Protein AF-A0A841KZI6-F1 (afdb_monomer_lite)

Foldseek 3Di:
DDDDDDDDDDDQQDWWKKKKWKFFPFWPDWDTKIWIWIFTFHSDWDADPNFIWTWGQFIWIDMPNFTFDGDGDTFAIQTPDDLHRFAQQAGWTATPVGKIWGWHADPVVSWIWIWIDDPITTIGTIDMDMGIDDDDPDVVNVVVVVVVVCVVVVVVVVVVVVVVVVPD

InterPro domains:
  IPR013424 PEP-CTERM protein-sorting domain [PF07589] (136-160)
  IPR013424 PEP-CTERM protein-sorting domain [TIGR02595] (136-161)

Sequence (168 aa):
MAAVAAVVIACPAAAAQFTFDFSPEQTLFGRPVSGSGIFTTSGEEMSVGGRSAFAITGITGFVNGSAIAPVTGNFGNFFTSGDGFLDGSGIRFFTESGIDVRFFQQSSNGRYRVNTFGAFGSSNFVSASATAVGEVPEPASWAMMIIGSGLIGGAMRYRRRTAAVALA

Structure (mmCIF, N/CA/C/O backbone):
data_AF-A0A841KZI6-F1
#
_entry.id   AF-A0A841KZI6-F1
#
loop_
_atom_site.group_PDB
_atom_site.id
_atom_site.type_symbol
_atom_site.label_atom_id
_atom_site.label_alt_id
_atom_site.label_comp_id
_atom_site.label_asym_id
_atom_site.label_entity_id
_atom_site.label_seq_id
_atom_site.pdbx_PDB_ins_code
_atom_site.Cartn_x
_atom_site.Cartn_y
_atom_site.Cartn_z
_atom_site.occupancy
_atom_site.B_iso_or_equiv
_atom_site.auth_seq_id
_atom_site.auth_comp_id
_atom_site.auth_asym_id
_atom_site.auth_atom_id
_atom_site.pdbx_PDB_model_num
ATOM 1 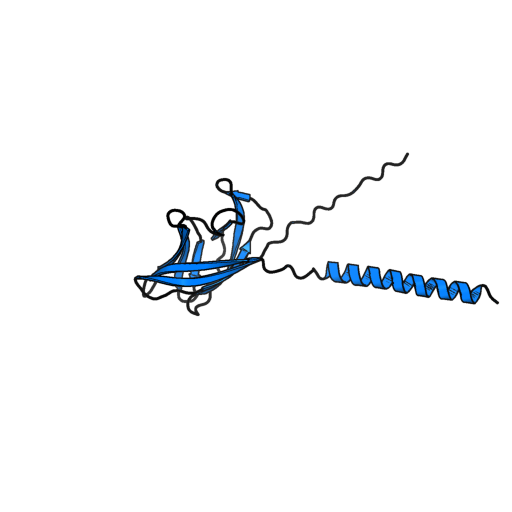N N . MET A 1 1 ? -17.650 18.887 50.610 1.00 41.41 1 MET A N 1
ATOM 2 C CA . MET A 1 1 ? -17.724 18.815 49.135 1.00 41.41 1 MET A CA 1
ATOM 3 C C . MET A 1 1 ? -16.674 17.820 48.674 1.00 41.41 1 MET A C 1
ATOM 5 O O . MET A 1 1 ? -15.501 18.070 48.905 1.00 41.41 1 MET A O 1
ATOM 9 N N . ALA A 1 2 ? -17.081 16.662 48.153 1.00 41.53 2 ALA A N 1
ATOM 10 C CA . ALA A 1 2 ? -16.160 15.628 47.681 1.00 41.53 2 ALA A CA 1
ATOM 11 C C . ALA A 1 2 ? -15.932 15.815 46.176 1.00 41.53 2 ALA A C 1
ATOM 13 O O . ALA A 1 2 ? -16.889 15.787 45.404 1.00 41.53 2 ALA A O 1
ATOM 14 N N . ALA A 1 3 ? -14.684 16.055 45.776 1.00 43.00 3 ALA A N 1
ATOM 15 C CA . ALA A 1 3 ? -14.293 16.133 44.376 1.00 43.00 3 ALA A CA 1
ATOM 16 C C . ALA A 1 3 ? -14.147 14.709 43.821 1.00 43.00 3 ALA A C 1
ATOM 18 O O . ALA A 1 3 ? -13.336 13.927 44.314 1.00 43.00 3 ALA A O 1
ATOM 19 N N . VAL A 1 4 ? -14.947 14.369 42.813 1.00 44.53 4 VAL A N 1
ATOM 20 C CA . VAL A 1 4 ? -14.792 13.129 42.047 1.00 44.53 4 VAL A CA 1
ATOM 21 C C . VAL A 1 4 ? -13.705 13.377 41.004 1.00 44.53 4 VAL A C 1
ATOM 23 O O . VAL A 1 4 ? -13.879 14.198 40.107 1.00 44.53 4 VAL A O 1
ATOM 26 N N . ALA A 1 5 ? -12.568 12.698 41.148 1.00 48.41 5 ALA A N 1
ATOM 27 C CA . ALA A 1 5 ? -11.490 12.721 40.168 1.00 48.41 5 ALA A CA 1
ATOM 28 C C . ALA A 1 5 ? -11.878 11.851 38.961 1.00 48.41 5 ALA A C 1
ATOM 30 O O . ALA A 1 5 ? -12.107 10.650 39.102 1.00 48.41 5 ALA A O 1
ATOM 31 N N . ALA A 1 6 ? -11.972 12.459 37.779 1.00 47.28 6 ALA A N 1
ATOM 32 C CA . ALA A 1 6 ? -12.175 11.740 36.529 1.00 47.28 6 ALA A CA 1
ATOM 33 C C . ALA A 1 6 ? -10.860 11.061 36.112 1.00 47.28 6 ALA A C 1
ATOM 35 O O . ALA A 1 6 ? -9.871 11.733 35.825 1.00 47.28 6 ALA A O 1
ATOM 36 N N . VAL A 1 7 ? -10.849 9.727 36.082 1.00 53.25 7 VAL A N 1
ATOM 37 C CA . VAL A 1 7 ? -9.758 8.946 35.489 1.00 53.25 7 VAL A CA 1
ATOM 38 C C . VAL A 1 7 ? -10.013 8.872 33.987 1.00 53.25 7 VAL A C 1
ATOM 40 O O . VAL A 1 7 ? -10.931 8.187 33.541 1.00 53.25 7 VAL A O 1
ATOM 43 N N . VAL A 1 8 ? -9.211 9.593 33.205 1.00 45.97 8 VAL A N 1
ATOM 44 C CA . VAL A 1 8 ? -9.141 9.416 31.752 1.00 45.97 8 VAL A CA 1
ATOM 45 C C . VAL A 1 8 ? -8.187 8.257 31.496 1.00 45.97 8 VAL A C 1
ATOM 47 O O . VAL A 1 8 ? -6.980 8.386 31.688 1.00 45.97 8 VAL A O 1
ATOM 50 N N . ILE A 1 9 ? -8.726 7.103 31.110 1.00 46.19 9 ILE A N 1
ATOM 51 C CA . ILE A 1 9 ? -7.915 5.985 30.629 1.00 46.19 9 ILE A CA 1
ATOM 52 C C . ILE A 1 9 ? -7.647 6.275 29.152 1.00 46.19 9 ILE A C 1
ATOM 54 O O . ILE A 1 9 ? -8.553 6.162 28.330 1.00 46.19 9 ILE A O 1
ATOM 58 N N . ALA A 1 10 ? -6.433 6.710 28.820 1.00 38.03 10 ALA A N 1
ATOM 59 C CA . ALA A 1 10 ? -6.005 6.790 27.430 1.00 38.03 10 ALA A CA 1
ATOM 60 C C . ALA A 1 10 ? -5.907 5.357 26.886 1.00 38.03 10 ALA A C 1
ATOM 62 O O . ALA A 1 10 ? -5.095 4.566 27.368 1.00 38.03 10 ALA A O 1
ATOM 63 N N . CYS A 1 11 ? -6.762 4.992 25.931 1.00 46.38 11 CYS A N 1
ATOM 64 C CA . CYS A 1 11 ? -6.558 3.771 25.162 1.00 46.38 11 CYS A CA 1
ATOM 65 C C . CYS A 1 11 ? -5.361 3.990 24.218 1.00 46.38 11 CYS A C 1
ATOM 67 O O . CYS A 1 11 ? -5.296 5.045 23.582 1.00 46.38 11 CYS A O 1
ATOM 69 N N . PRO A 1 12 ? -4.407 3.047 24.123 1.00 54.16 12 PRO A N 1
ATOM 70 C CA . PRO A 1 12 ? -3.355 3.137 23.118 1.00 54.16 12 PRO A CA 1
ATOM 71 C C . PRO A 1 12 ? -3.998 3.133 21.729 1.00 54.16 12 PRO A C 1
ATOM 73 O O . PRO A 1 12 ? -4.903 2.338 21.472 1.00 54.16 12 PRO A O 1
ATOM 76 N N . ALA A 1 13 ? -3.552 4.026 20.847 1.00 62.44 13 ALA A N 1
ATOM 77 C CA . ALA A 1 13 ? -4.001 4.032 19.464 1.00 62.44 13 ALA A CA 1
ATOM 78 C C . ALA A 1 13 ? -3.604 2.699 18.810 1.00 62.44 13 ALA A C 1
ATOM 80 O O . ALA A 1 13 ? -2.426 2.327 18.788 1.00 62.44 13 ALA A O 1
ATOM 81 N N . ALA A 1 14 ? -4.593 1.942 18.337 1.00 68.56 14 ALA A N 1
ATOM 82 C CA . ALA A 1 14 ? -4.346 0.685 17.648 1.00 68.56 14 ALA A CA 1
ATOM 83 C C . ALA A 1 14 ? -3.651 0.949 16.301 1.00 68.56 14 ALA A C 1
ATOM 85 O O . ALA A 1 14 ? -3.859 1.980 15.663 1.00 68.56 14 ALA A O 1
ATOM 86 N N . ALA A 1 15 ? -2.806 0.014 15.866 1.00 80.31 15 ALA A N 1
ATOM 87 C CA . ALA A 1 15 ? -2.197 0.055 14.541 1.00 80.31 15 ALA A CA 1
ATOM 88 C C . ALA A 1 15 ? -3.290 0.003 13.462 1.00 80.31 15 ALA A C 1
ATOM 90 O O . ALA A 1 15 ? -4.013 -0.990 13.364 1.00 80.31 15 ALA A O 1
ATOM 91 N N . ALA A 1 16 ? -3.395 1.055 12.650 1.00 88.06 16 ALA A N 1
ATOM 92 C CA . ALA A 1 16 ? -4.352 1.096 11.554 1.00 88.06 16 ALA A CA 1
ATOM 93 C C . ALA A 1 16 ? -3.882 0.227 10.378 1.00 88.06 16 ALA A C 1
ATOM 95 O O . ALA A 1 16 ? -2.684 0.031 10.138 1.00 88.06 16 ALA A O 1
ATOM 96 N N . GLN A 1 17 ? -4.848 -0.300 9.630 1.00 93.44 17 GLN A N 1
ATOM 97 C CA . GLN A 1 17 ? -4.597 -1.026 8.392 1.00 93.44 17 GLN A CA 1
ATOM 98 C C . GLN A 1 17 ? -5.245 -0.301 7.221 1.00 93.44 17 GLN A C 1
ATOM 100 O O . GLN A 1 17 ? -6.386 0.153 7.305 1.00 93.44 17 GLN A O 1
ATOM 105 N N . PHE A 1 18 ? -4.530 -0.233 6.104 1.00 95.31 18 PHE A N 1
ATOM 106 C CA . PHE A 1 18 ? -5.020 0.356 4.866 1.00 95.31 18 PHE A CA 1
ATOM 107 C C . PHE A 1 18 ? -4.866 -0.657 3.746 1.00 95.31 18 PHE A C 1
ATOM 109 O O . PHE A 1 18 ? -3.757 -1.098 3.448 1.00 95.31 18 PHE A O 1
ATOM 116 N N . THR A 1 19 ? -5.976 -1.011 3.109 1.00 96.69 19 THR A N 1
ATOM 117 C CA . THR A 1 19 ? -5.907 -1.691 1.815 1.00 96.69 19 THR A CA 1
ATOM 118 C C . THR A 1 19 ? -5.276 -0.751 0.806 1.00 96.69 19 THR A C 1
ATOM 120 O O . THR A 1 19 ? -5.568 0.443 0.826 1.00 96.69 19 THR A O 1
ATOM 123 N N . PHE A 1 20 ? -4.421 -1.277 -0.059 1.00 97.31 20 PHE A N 1
ATOM 124 C CA . PHE A 1 20 ? -3.929 -0.555 -1.219 1.00 97.31 20 PHE A CA 1
ATOM 125 C C . PHE A 1 20 ? -4.050 -1.423 -2.459 1.00 97.31 20 PHE A C 1
ATOM 127 O O . PHE A 1 20 ? -3.939 -2.651 -2.405 1.00 97.31 20 PHE A O 1
ATOM 134 N N . ASP A 1 21 ? -4.208 -0.762 -3.588 1.00 97.88 21 ASP A N 1
ATOM 135 C CA . ASP A 1 21 ? -4.168 -1.375 -4.898 1.00 97.88 21 ASP A CA 1
ATOM 136 C C . ASP A 1 21 ? -3.523 -0.412 -5.886 1.00 97.88 21 ASP A C 1
ATOM 138 O O . ASP A 1 21 ? -3.555 0.810 -5.725 1.00 97.88 21 ASP A O 1
ATOM 142 N N . PHE A 1 22 ? -2.880 -0.980 -6.897 1.00 98.00 22 PHE A N 1
ATOM 143 C CA . PHE A 1 22 ? -2.426 -0.229 -8.043 1.00 98.00 22 PHE A CA 1
ATOM 144 C C . PHE A 1 22 ? -2.542 -1.053 -9.321 1.00 98.00 22 PHE A C 1
ATOM 146 O O . PHE A 1 22 ? -2.267 -2.259 -9.356 1.00 98.00 22 PHE A O 1
ATOM 153 N N . SER A 1 23 ? -2.911 -0.376 -10.402 1.00 97.50 23 SER A N 1
ATOM 154 C CA . SER A 1 23 ? -3.078 -0.966 -11.726 1.00 97.50 23 SER A CA 1
ATOM 155 C C . SER A 1 23 ? -2.340 -0.145 -12.788 1.00 97.50 23 SER A C 1
ATOM 157 O O . SER A 1 23 ? -2.219 1.076 -12.661 1.00 97.50 23 SER A O 1
ATOM 159 N N . PRO A 1 24 ? -1.788 -0.792 -13.828 1.00 96.75 24 PRO A N 1
ATOM 160 C CA . PRO A 1 24 ? -1.008 -0.103 -14.845 1.00 96.75 24 PRO A CA 1
ATOM 161 C C . PRO A 1 24 ? -1.890 0.840 -15.670 1.00 96.75 24 PRO A C 1
ATOM 163 O O . PRO A 1 24 ? -2.852 0.408 -16.298 1.00 96.75 24 PRO A O 1
ATOM 166 N N . GLU A 1 25 ? -1.511 2.116 -15.723 1.00 96.56 25 GLU A N 1
ATOM 167 C CA . GLU A 1 25 ? -2.094 3.099 -16.648 1.00 96.56 25 GLU A CA 1
ATOM 168 C C . GLU A 1 25 ? -1.239 3.241 -17.906 1.00 96.56 25 GLU A C 1
ATOM 170 O O . GLU A 1 25 ? -1.744 3.318 -19.022 1.00 96.56 25 GLU A O 1
ATOM 175 N N . GLN A 1 26 ? 0.081 3.311 -17.720 1.00 96.94 26 GLN A N 1
ATOM 176 C CA . GLN A 1 26 ? 1.032 3.526 -18.801 1.00 96.94 26 GLN A CA 1
ATOM 177 C C . GLN A 1 26 ? 2.351 2.830 -18.482 1.00 96.94 26 GLN A C 1
ATOM 179 O O . GLN A 1 26 ? 3.067 3.208 -17.552 1.00 96.94 26 GLN A O 1
ATOM 184 N N . THR A 1 27 ? 2.716 1.856 -19.309 1.00 96.62 27 THR A N 1
ATOM 185 C CA . THR A 1 27 ? 4.030 1.215 -19.253 1.00 96.62 27 THR A CA 1
ATOM 186 C C . THR A 1 27 ? 5.054 2.082 -19.976 1.00 96.62 27 THR A C 1
ATOM 188 O O . THR A 1 27 ? 4.914 2.366 -21.162 1.00 96.62 27 THR A O 1
ATOM 191 N N . LEU A 1 28 ? 6.090 2.510 -19.255 1.00 95.50 28 LEU A N 1
ATOM 192 C CA . LEU A 1 28 ? 7.218 3.246 -19.830 1.00 95.50 28 LEU A CA 1
ATOM 193 C C . LEU A 1 28 ? 8.220 2.278 -20.456 1.00 95.50 28 LEU A C 1
ATOM 195 O O . LEU A 1 28 ? 8.700 2.506 -21.561 1.00 95.50 28 LEU A O 1
ATOM 199 N N . PHE A 1 29 ? 8.517 1.187 -19.747 1.00 96.38 29 PHE A N 1
ATOM 200 C CA . PHE A 1 29 ? 9.290 0.061 -20.259 1.00 96.38 29 PHE A CA 1
ATOM 201 C C . PHE A 1 29 ? 9.015 -1.206 -19.445 1.00 96.38 29 PHE A C 1
ATOM 203 O O . PHE A 1 29 ? 8.516 -1.152 -18.316 1.00 96.38 29 PHE A O 1
ATOM 210 N N . GLY A 1 30 ? 9.414 -2.349 -20.001 1.00 94.75 30 GLY A N 1
ATOM 211 C CA . GLY A 1 30 ? 9.210 -3.651 -19.380 1.00 94.75 30 GLY A CA 1
ATOM 212 C C . GLY A 1 30 ? 7.760 -4.110 -19.499 1.00 94.75 30 GLY A C 1
ATOM 213 O O . GLY A 1 30 ? 7.072 -3.794 -20.468 1.00 94.75 30 GLY A O 1
ATOM 214 N N . ARG A 1 31 ? 7.306 -4.903 -18.529 1.00 93.88 31 ARG A N 1
ATOM 215 C CA . ARG A 1 31 ? 5.939 -5.440 -18.499 1.00 93.88 31 ARG A CA 1
ATOM 216 C C . ARG A 1 31 ? 5.041 -4.569 -17.607 1.00 93.88 31 ARG A C 1
ATOM 218 O O . ARG A 1 31 ? 5.557 -3.951 -16.671 1.00 93.88 31 ARG A O 1
ATOM 225 N N . PRO A 1 32 ? 3.718 -4.544 -17.851 1.00 95.69 32 PRO A N 1
ATOM 226 C CA . PRO A 1 32 ? 2.767 -3.949 -16.921 1.00 95.69 32 PRO A CA 1
ATOM 227 C C . PRO A 1 32 ? 2.905 -4.551 -15.518 1.00 95.69 32 PRO A C 1
ATOM 229 O O . PRO A 1 32 ? 3.172 -5.749 -15.369 1.00 95.69 32 PRO A O 1
ATOM 232 N N . VAL A 1 33 ? 2.734 -3.719 -14.492 1.00 96.19 33 VAL A N 1
ATOM 233 C CA . VAL A 1 33 ? 2.788 -4.152 -13.091 1.00 96.19 33 VAL A CA 1
ATOM 234 C C . VAL A 1 33 ? 1.528 -3.707 -12.378 1.00 96.19 33 VAL A C 1
ATOM 236 O O . VAL A 1 33 ? 1.196 -2.524 -12.372 1.00 96.19 33 VAL A O 1
ATOM 239 N N . SER A 1 34 ? 0.857 -4.672 -11.765 1.00 97.19 34 SER A N 1
ATOM 240 C CA . SER A 1 34 ? -0.270 -4.475 -10.862 1.00 97.19 34 SER A CA 1
ATOM 241 C C . SER A 1 34 ? 0.036 -5.117 -9.517 1.00 97.19 34 SER A C 1
ATOM 243 O O . SER A 1 34 ? 0.765 -6.113 -9.439 1.00 97.19 34 SER A O 1
ATOM 245 N N . GLY A 1 35 ? -0.558 -4.587 -8.462 1.00 97.62 35 GLY A N 1
ATOM 246 C CA . GLY A 1 35 ? -0.402 -5.143 -7.133 1.00 97.62 35 GLY A CA 1
ATOM 247 C C . GLY A 1 35 ? -1.482 -4.658 -6.195 1.00 97.62 35 GLY A C 1
ATOM 248 O O . GLY A 1 35 ? -2.160 -3.669 -6.452 1.00 97.62 35 GLY A O 1
ATOM 249 N N . SER A 1 36 ? -1.651 -5.392 -5.111 1.00 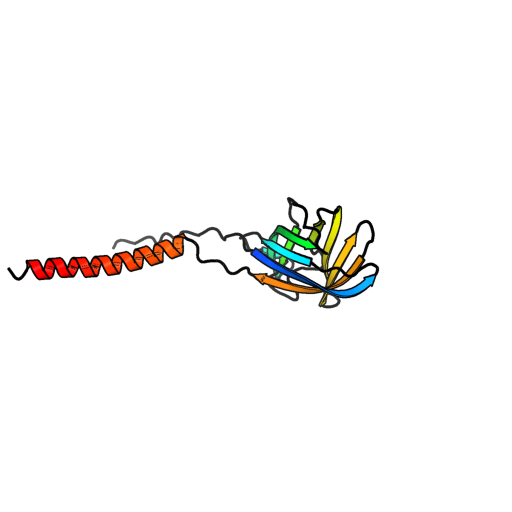98.00 36 SER A N 1
ATOM 250 C CA . SER A 1 36 ? -2.641 -5.087 -4.088 1.00 98.00 36 SER A CA 1
ATOM 251 C C . SER A 1 36 ? -2.216 -5.688 -2.767 1.00 98.00 36 SER A C 1
ATOM 253 O O . SER A 1 36 ? -1.548 -6.726 -2.746 1.00 98.00 36 SER A O 1
ATOM 255 N N . GLY A 1 37 ? -2.641 -5.085 -1.669 1.00 96.62 37 GLY A N 1
ATOM 256 C CA . GLY A 1 37 ? -2.231 -5.539 -0.358 1.00 96.62 37 GLY A CA 1
ATOM 257 C C . GLY A 1 37 ? -2.795 -4.721 0.785 1.00 96.62 37 GLY A C 1
ATOM 258 O O . GLY A 1 37 ? -3.768 -3.985 0.636 1.00 96.62 37 GLY A O 1
ATOM 259 N N . ILE A 1 38 ? -2.158 -4.880 1.939 1.00 95.81 38 ILE A N 1
ATOM 260 C CA . ILE A 1 38 ? -2.461 -4.150 3.163 1.00 95.81 38 ILE A CA 1
ATOM 261 C C . ILE A 1 38 ? -1.171 -3.516 3.671 1.00 95.81 38 ILE A C 1
ATOM 263 O O . ILE A 1 38 ? -0.164 -4.208 3.847 1.00 95.81 38 ILE A O 1
ATOM 267 N N . PHE A 1 39 ? -1.221 -2.212 3.929 1.00 95.38 39 PHE A N 1
ATOM 268 C CA . PHE A 1 39 ? -0.276 -1.531 4.800 1.00 95.38 39 PHE A CA 1
ATOM 269 C C . PHE A 1 39 ? -0.751 -1.650 6.239 1.00 95.38 39 PHE A C 1
ATOM 271 O O . PHE A 1 39 ? -1.900 -1.334 6.542 1.00 95.38 39 PHE A O 1
ATOM 278 N N . THR A 1 40 ? 0.152 -2.053 7.121 1.00 93.88 40 THR A N 1
ATOM 279 C CA . THR A 1 40 ? -0.013 -1.910 8.566 1.00 93.88 40 THR A CA 1
ATOM 280 C C . THR A 1 40 ? 0.801 -0.703 8.999 1.00 93.88 40 THR A C 1
ATOM 282 O O . THR A 1 40 ? 1.971 -0.584 8.621 1.00 93.88 40 THR A O 1
ATOM 285 N N . THR A 1 41 ? 0.198 0.199 9.768 1.00 93.69 41 THR A N 1
ATOM 286 C CA . THR A 1 41 ? 0.854 1.432 10.210 1.00 93.69 41 THR A CA 1
ATOM 287 C C . THR A 1 41 ? 1.118 1.449 11.713 1.00 93.69 41 THR A C 1
ATOM 289 O O . THR A 1 41 ?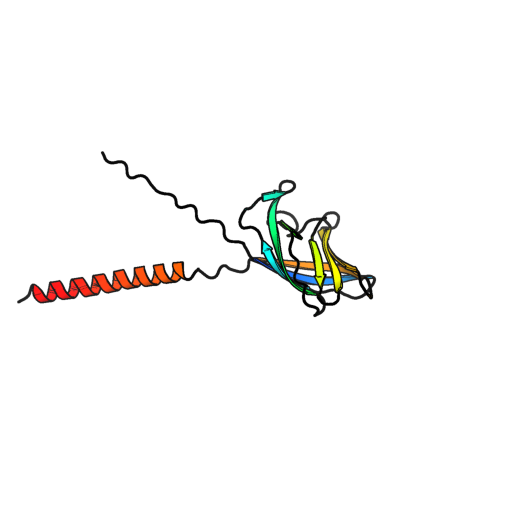 0.679 0.574 12.460 1.00 93.69 41 THR A O 1
ATOM 292 N N . SER A 1 42 ? 1.858 2.451 12.183 1.00 92.31 42 SER A N 1
ATOM 293 C CA . SER A 1 42 ? 1.862 2.840 13.592 1.00 92.31 42 SER A CA 1
ATOM 294 C C . SER A 1 42 ? 0.471 3.316 14.025 1.00 92.31 42 SER A C 1
ATOM 296 O O . SER A 1 42 ? -0.324 3.752 13.192 1.00 92.31 42 SER A O 1
ATOM 298 N N . GLY A 1 43 ? 0.190 3.242 15.329 1.00 88.56 43 GLY A N 1
ATOM 299 C CA . GLY A 1 43 ? -0.978 3.900 15.930 1.00 88.56 43 GLY A CA 1
ATOM 300 C C . GLY A 1 43 ? -0.753 5.391 16.205 1.00 88.56 43 GLY A C 1
ATOM 301 O O . GLY A 1 43 ? -1.703 6.154 16.316 1.00 88.56 43 GLY A O 1
ATOM 302 N N . GLU A 1 44 ? 0.505 5.825 16.276 1.00 89.56 44 GLU A N 1
ATOM 303 C CA . GLU A 1 44 ? 0.865 7.225 16.507 1.00 89.56 44 GLU A CA 1
ATOM 304 C C . GLU A 1 44 ? 0.937 7.981 15.177 1.00 89.56 44 GLU A C 1
ATOM 306 O O . GLU A 1 44 ? 1.716 7.608 14.287 1.00 89.56 44 GLU A O 1
ATOM 311 N N . GLU A 1 45 ? 0.127 9.033 15.051 1.00 92.31 45 GLU A N 1
ATOM 312 C CA . GLU A 1 45 ? 0.190 9.976 13.935 1.00 92.31 45 GLU A CA 1
ATOM 313 C C . GLU A 1 45 ? 1.431 10.867 14.073 1.00 92.31 45 GLU A C 1
ATOM 315 O O . GLU A 1 45 ? 1.799 11.316 15.160 1.00 92.31 45 GLU A O 1
ATOM 320 N N . MET A 1 46 ? 2.079 11.150 12.949 1.00 93.56 46 MET A N 1
ATOM 321 C CA . MET A 1 46 ? 3.257 12.001 12.866 1.00 93.56 46 MET A CA 1
ATOM 322 C C . MET A 1 46 ? 3.118 13.042 11.756 1.00 93.56 46 MET A C 1
ATOM 324 O O . MET A 1 46 ? 2.393 12.857 10.780 1.00 93.56 46 MET A O 1
ATOM 328 N N . SER A 1 47 ? 3.858 14.145 11.889 1.00 94.50 47 SER A N 1
ATOM 329 C CA . SER A 1 47 ? 3.971 15.154 10.836 1.00 94.50 47 SER A CA 1
ATOM 330 C C . SER A 1 47 ? 5.254 14.942 10.038 1.00 94.50 47 SER A C 1
ATOM 332 O O . SER A 1 47 ? 6.353 14.976 10.593 1.00 94.50 47 SER A O 1
ATOM 334 N N . VAL A 1 48 ? 5.124 14.745 8.726 1.00 93.12 48 VAL A N 1
ATOM 335 C CA . VAL A 1 48 ? 6.249 14.590 7.796 1.00 93.12 48 VAL A CA 1
ATOM 336 C C . VAL A 1 48 ? 6.120 15.642 6.707 1.00 93.12 48 VAL A C 1
ATOM 338 O O . VAL A 1 48 ? 5.164 15.636 5.935 1.00 93.12 48 VAL A O 1
ATOM 341 N N . GLY A 1 49 ? 7.063 16.585 6.661 1.00 89.62 49 GLY A N 1
ATOM 342 C CA . GLY A 1 49 ? 7.022 17.678 5.683 1.00 89.62 49 GLY A CA 1
ATOM 343 C C . GLY A 1 49 ? 5.747 18.529 5.771 1.00 89.62 49 GLY A C 1
ATOM 344 O O . GLY A 1 49 ? 5.254 18.989 4.747 1.00 89.62 49 GLY A O 1
ATOM 345 N N . GLY A 1 50 ? 5.181 18.692 6.974 1.00 92.38 50 GLY A N 1
ATOM 346 C CA . GLY A 1 50 ? 3.940 19.443 7.201 1.00 92.38 50 GLY A CA 1
ATOM 347 C C . GLY A 1 50 ? 2.651 18.682 6.870 1.00 92.38 50 GLY A C 1
ATOM 348 O O . GLY A 1 50 ? 1.576 19.271 6.923 1.00 92.38 50 GLY A O 1
ATOM 349 N N . ARG A 1 51 ? 2.739 17.387 6.543 1.00 93.69 51 ARG A N 1
ATOM 350 C CA . ARG A 1 51 ? 1.593 16.515 6.251 1.00 93.69 51 ARG A CA 1
ATOM 351 C C . ARG A 1 51 ? 1.410 15.482 7.358 1.00 93.69 51 ARG A C 1
ATOM 353 O O . ARG A 1 51 ? 2.395 14.948 7.865 1.00 93.69 51 ARG A O 1
ATOM 360 N N . SER A 1 52 ? 0.160 15.183 7.686 1.00 95.62 52 SER A N 1
ATOM 361 C CA . SER A 1 52 ? -0.233 14.064 8.547 1.00 95.62 52 SER A CA 1
ATOM 362 C C . SER A 1 52 ? 0.097 12.723 7.903 1.00 95.62 52 SER A C 1
ATOM 364 O O . SER A 1 52 ? -0.242 12.494 6.732 1.00 95.62 52 SER A O 1
ATOM 366 N N . ALA A 1 53 ? 0.752 11.850 8.664 1.00 95.62 53 ALA A N 1
ATOM 367 C CA . ALA A 1 53 ? 1.154 10.526 8.228 1.00 95.62 53 ALA A CA 1
ATOM 368 C C . ALA A 1 53 ? 1.257 9.531 9.392 1.00 95.62 53 ALA A C 1
ATOM 370 O O . ALA A 1 53 ? 1.342 9.915 10.554 1.00 95.62 53 ALA A O 1
ATOM 371 N N . PHE A 1 54 ? 1.331 8.247 9.057 1.00 94.62 54 PHE A N 1
ATOM 372 C CA . PHE A 1 54 ? 1.695 7.166 9.969 1.00 94.62 54 PHE A CA 1
ATOM 373 C C . PHE A 1 54 ? 2.912 6.424 9.418 1.00 94.62 54 PHE A C 1
ATOM 375 O O . PHE A 1 54 ? 3.060 6.288 8.201 1.00 94.62 54 PHE A O 1
ATOM 382 N N . ALA A 1 55 ? 3.775 5.904 10.288 1.00 94.38 55 ALA A N 1
ATOM 383 C CA . ALA A 1 55 ? 4.875 5.056 9.844 1.00 94.38 55 ALA A CA 1
ATOM 384 C C . ALA A 1 55 ? 4.314 3.716 9.349 1.00 94.38 55 ALA A C 1
ATOM 386 O O . ALA A 1 55 ? 3.519 3.090 10.047 1.00 94.38 55 ALA A O 1
ATOM 387 N N . ILE A 1 56 ? 4.726 3.249 8.171 1.00 94.50 56 ILE A N 1
ATOM 388 C CA . ILE A 1 56 ? 4.357 1.916 7.683 1.00 94.50 56 ILE A CA 1
ATOM 389 C C . ILE A 1 56 ? 5.282 0.905 8.362 1.00 94.50 56 ILE A C 1
ATOM 391 O O . ILE A 1 56 ? 6.502 0.927 8.175 1.00 94.50 56 ILE A O 1
ATOM 395 N N . THR A 1 57 ? 4.688 0.020 9.157 1.00 93.62 57 THR A N 1
ATOM 396 C CA . THR A 1 57 ? 5.377 -0.994 9.969 1.00 93.62 57 THR A CA 1
ATOM 397 C C . THR A 1 57 ? 5.265 -2.393 9.374 1.00 93.62 57 THR A C 1
ATOM 399 O O . THR A 1 57 ? 6.028 -3.283 9.746 1.00 93.62 57 THR A O 1
ATOM 402 N N . GLY A 1 58 ? 4.340 -2.592 8.435 1.00 93.31 58 GLY A N 1
ATOM 403 C CA . GLY A 1 58 ? 4.142 -3.859 7.748 1.00 93.31 58 GLY A CA 1
ATOM 404 C C . GLY A 1 58 ? 3.507 -3.679 6.378 1.00 93.31 58 GLY A C 1
ATOM 405 O O . GLY A 1 58 ? 2.761 -2.731 6.131 1.00 93.31 58 GLY A O 1
ATOM 406 N N . ILE A 1 59 ? 3.790 -4.629 5.495 1.00 94.75 59 ILE A N 1
ATOM 407 C CA . ILE A 1 59 ? 3.148 -4.750 4.193 1.00 94.75 59 ILE A CA 1
ATOM 408 C C . ILE A 1 59 ? 2.887 -6.226 3.907 1.00 94.75 59 ILE A C 1
ATOM 410 O O . ILE A 1 59 ? 3.749 -7.078 4.117 1.00 94.75 59 ILE A O 1
ATOM 414 N N . THR A 1 60 ? 1.691 -6.527 3.424 1.00 95.56 60 THR A N 1
ATOM 415 C CA . THR A 1 60 ? 1.332 -7.846 2.890 1.00 95.56 60 THR A CA 1
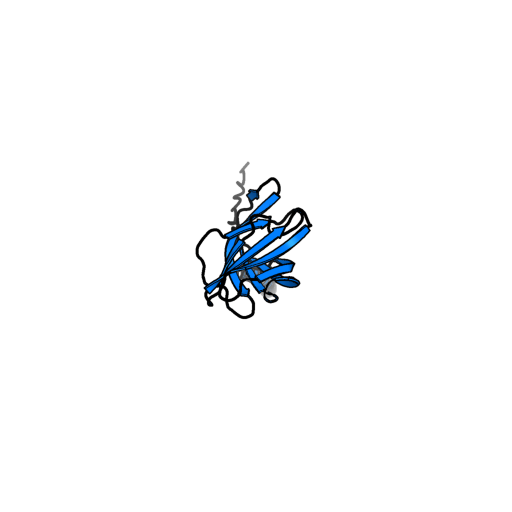ATOM 416 C C . THR A 1 60 ? 0.594 -7.655 1.575 1.00 95.56 60 THR A C 1
ATOM 418 O O . THR A 1 60 ? 0.063 -6.573 1.331 1.00 95.56 60 THR A O 1
ATOM 421 N N . GLY A 1 61 ? 0.563 -8.668 0.710 1.00 96.94 61 GLY A N 1
ATOM 422 C CA . GLY A 1 61 ? -0.141 -8.576 -0.568 1.00 96.94 61 GLY A CA 1
ATOM 423 C C . GLY A 1 61 ? 0.544 -9.327 -1.697 1.00 96.94 61 GLY A C 1
ATOM 424 O O . GLY A 1 61 ? 1.340 -10.234 -1.462 1.00 96.94 61 GLY A O 1
ATOM 425 N N . PHE A 1 62 ? 0.239 -8.921 -2.927 1.00 97.56 62 PHE A N 1
ATOM 426 C CA . PHE A 1 62 ? 0.748 -9.520 -4.156 1.00 97.56 62 PHE A CA 1
ATOM 427 C C . PHE A 1 62 ? 1.162 -8.446 -5.162 1.00 97.56 62 PHE A C 1
ATOM 429 O O . PHE A 1 62 ? 0.528 -7.398 -5.270 1.00 97.56 62 PHE A O 1
ATOM 436 N N . VAL A 1 63 ? 2.185 -8.749 -5.959 1.00 97.00 63 VAL A N 1
ATOM 437 C CA . VAL A 1 63 ? 2.564 -7.991 -7.156 1.00 97.00 63 VAL A CA 1
ATOM 438 C C . VAL A 1 63 ? 2.689 -8.969 -8.315 1.00 97.00 63 VAL A C 1
ATOM 440 O O . VAL A 1 63 ? 3.464 -9.922 -8.247 1.00 97.00 63 VAL A O 1
ATOM 443 N N . ASN A 1 64 ? 1.908 -8.755 -9.377 1.00 95.25 64 ASN A N 1
ATOM 444 C CA . ASN A 1 64 ? 1.822 -9.649 -10.538 1.00 95.25 64 ASN A CA 1
ATOM 445 C C . ASN A 1 64 ? 1.649 -11.139 -10.157 1.00 95.25 64 ASN A C 1
ATOM 447 O O . ASN A 1 64 ? 2.238 -12.020 -10.778 1.00 95.25 64 ASN A O 1
ATOM 451 N N . GLY A 1 65 ? 0.867 -11.416 -9.109 1.00 94.69 65 GLY A N 1
ATOM 452 C CA . GLY A 1 65 ? 0.610 -12.770 -8.602 1.00 94.69 65 GLY A CA 1
ATOM 453 C C . GLY A 1 65 ? 1.704 -13.364 -7.703 1.00 94.69 65 GLY A C 1
ATOM 454 O O . GLY A 1 65 ? 1.473 -14.406 -7.102 1.00 94.69 65 GLY A O 1
ATOM 455 N N . SER A 1 66 ? 2.860 -12.711 -7.554 1.00 95.94 66 SER A N 1
ATOM 456 C CA . SER A 1 66 ? 3.900 -13.095 -6.589 1.00 95.94 66 SER A CA 1
ATOM 457 C C . SER A 1 66 ? 3.617 -12.427 -5.245 1.00 95.94 66 SER A C 1
ATOM 459 O O . SER A 1 66 ? 3.404 -11.212 -5.203 1.00 95.94 66 SER A O 1
ATOM 461 N N . ALA A 1 67 ? 3.601 -13.195 -4.154 1.00 97.81 67 ALA A N 1
ATOM 462 C CA . ALA A 1 67 ? 3.370 -12.644 -2.823 1.00 97.81 67 ALA A CA 1
ATOM 463 C C . ALA A 1 67 ? 4.477 -11.651 -2.444 1.00 97.81 67 ALA A C 1
ATOM 465 O O . ALA A 1 67 ? 5.627 -11.777 -2.872 1.00 97.81 67 ALA A O 1
ATOM 466 N N . ILE A 1 68 ? 4.129 -10.642 -1.654 1.00 96.38 68 ILE A N 1
ATOM 467 C CA . ILE A 1 68 ? 5.107 -9.751 -1.035 1.00 96.38 68 ILE A CA 1
ATOM 468 C C . ILE A 1 68 ? 5.830 -10.556 0.043 1.00 96.38 68 ILE A C 1
ATOM 470 O O . ILE A 1 68 ? 5.191 -11.116 0.932 1.00 96.38 68 ILE A O 1
ATOM 474 N N . ALA A 1 69 ? 7.155 -10.636 -0.063 1.00 95.25 69 ALA A N 1
ATOM 475 C CA . ALA A 1 69 ? 7.967 -11.357 0.900 1.00 95.25 69 ALA A CA 1
ATOM 476 C C . ALA A 1 69 ? 7.827 -10.700 2.283 1.00 95.25 69 ALA A C 1
ATOM 478 O O . ALA A 1 69 ? 7.711 -9.473 2.361 1.00 95.25 69 ALA A O 1
ATOM 479 N N . PRO A 1 70 ? 7.882 -11.472 3.381 1.00 88.69 70 PRO A N 1
ATOM 480 C CA . PRO A 1 70 ? 7.943 -10.899 4.715 1.00 88.69 70 PRO A CA 1
ATOM 481 C C . PRO A 1 70 ? 9.163 -9.984 4.824 1.00 88.69 70 PRO A C 1
ATOM 483 O O . PRO A 1 70 ? 10.299 -10.414 4.617 1.00 88.69 70 PRO A O 1
ATOM 486 N N . VAL A 1 71 ? 8.933 -8.717 5.145 1.00 76.62 71 VAL A N 1
ATOM 487 C CA . VAL A 1 71 ? 9.998 -7.747 5.383 1.00 76.62 71 VAL A CA 1
ATOM 488 C C . VAL A 1 71 ? 9.804 -7.171 6.778 1.00 76.62 71 VAL A C 1
ATOM 490 O O . VAL A 1 71 ? 8.694 -6.805 7.161 1.00 76.62 71 VAL A O 1
ATOM 493 N N . THR A 1 72 ? 10.891 -7.087 7.537 1.00 67.69 72 THR A N 1
ATOM 494 C CA . THR A 1 72 ? 10.910 -6.472 8.866 1.00 67.69 72 THR A CA 1
ATOM 495 C C . THR A 1 72 ? 11.643 -5.140 8.763 1.00 67.69 72 THR A C 1
ATOM 497 O O . THR A 1 72 ? 12.822 -5.116 8.411 1.00 67.69 72 THR A O 1
ATOM 500 N N . GLY A 1 73 ? 10.968 -4.024 9.041 1.00 70.75 73 GLY A N 1
ATOM 501 C CA . GLY A 1 73 ? 11.593 -2.701 9.013 1.00 70.75 73 GLY A CA 1
ATOM 502 C C . GLY A 1 73 ? 10.609 -1.558 8.783 1.00 70.75 73 GLY A C 1
ATOM 503 O O . GLY A 1 73 ? 9.404 -1.765 8.688 1.00 70.75 73 GLY A O 1
ATOM 504 N N . ASN A 1 74 ? 11.146 -0.341 8.703 1.00 75.62 74 ASN A N 1
ATOM 505 C CA . ASN A 1 74 ? 10.387 0.844 8.314 1.00 75.62 74 ASN A CA 1
ATOM 506 C C . ASN A 1 74 ? 10.301 0.906 6.781 1.00 75.62 74 ASN A C 1
ATOM 508 O O . ASN A 1 74 ? 11.335 0.941 6.110 1.00 75.62 74 ASN A O 1
ATOM 512 N N . PHE A 1 75 ? 9.085 0.918 6.235 1.00 87.25 75 PHE A N 1
ATOM 513 C CA . PHE A 1 75 ? 8.855 0.953 4.787 1.00 87.25 75 PHE A CA 1
ATOM 514 C C . PHE A 1 75 ? 8.774 2.369 4.223 1.00 87.25 75 PHE A C 1
ATOM 516 O O . PHE A 1 75 ? 8.875 2.530 3.011 1.00 87.25 75 PHE A O 1
ATOM 523 N N . GLY A 1 76 ? 8.587 3.373 5.081 1.00 92.25 76 GLY A N 1
ATOM 524 C CA . GLY A 1 76 ? 8.213 4.728 4.700 1.00 92.25 76 GLY A CA 1
ATOM 525 C C . GLY A 1 76 ? 6.970 5.179 5.461 1.00 92.25 76 GLY A C 1
ATOM 526 O O . GLY A 1 76 ? 6.601 4.597 6.482 1.00 92.25 76 GLY A O 1
ATOM 527 N N . ASN A 1 77 ? 6.316 6.222 4.958 1.00 94.94 77 ASN A N 1
ATOM 528 C CA . ASN A 1 77 ? 5.167 6.832 5.619 1.00 94.94 77 ASN A CA 1
ATOM 529 C C . ASN A 1 77 ? 3.907 6.687 4.763 1.00 94.94 77 ASN A C 1
ATOM 531 O O . ASN A 1 77 ? 3.951 6.882 3.548 1.00 94.94 77 ASN A O 1
ATOM 535 N N . PHE A 1 78 ? 2.787 6.393 5.417 1.00 96.12 78 PHE A N 1
ATOM 536 C CA . PHE A 1 78 ? 1.454 6.455 4.839 1.00 96.12 78 PHE A CA 1
ATOM 537 C C . PHE A 1 78 ? 0.850 7.821 5.149 1.00 96.12 78 PHE A C 1
ATOM 539 O O . PHE A 1 78 ? 0.602 8.136 6.311 1.00 96.12 78 PHE A O 1
ATOM 546 N N . PHE A 1 79 ? 0.621 8.641 4.130 1.00 96.06 79 PHE A N 1
ATOM 547 C CA . PHE A 1 79 ? 0.079 9.987 4.303 1.00 96.06 79 PHE A CA 1
ATOM 548 C C . PHE A 1 79 ? -1.451 9.975 4.269 1.00 96.06 79 PHE A C 1
ATOM 550 O O . PHE A 1 79 ? -2.058 9.399 3.371 1.00 96.06 79 PHE A O 1
ATOM 557 N N . THR A 1 80 ? -2.084 10.670 5.209 1.00 94.62 80 THR A N 1
ATOM 558 C CA . THR A 1 80 ? -3.550 10.841 5.259 1.00 94.62 80 THR A CA 1
ATOM 559 C C . THR A 1 80 ? -4.007 12.220 4.789 1.00 94.62 80 THR A C 1
ATOM 561 O O . THR A 1 80 ? -5.200 12.499 4.723 1.00 94.62 80 THR A O 1
ATOM 564 N N . SER A 1 81 ? -3.059 13.088 4.436 1.00 93.38 81 SER A N 1
ATOM 565 C CA . SER A 1 81 ? -3.304 14.443 3.937 1.00 93.38 81 SER A CA 1
ATOM 566 C C . SER A 1 81 ? -2.451 14.738 2.704 1.00 93.38 81 SER A C 1
ATOM 568 O O . SER A 1 81 ? -1.361 14.180 2.547 1.00 93.38 81 SER A O 1
ATOM 570 N N . GLY A 1 82 ? -2.910 15.645 1.839 1.00 88.25 82 GLY A N 1
ATOM 571 C CA . GLY A 1 82 ? -2.234 16.023 0.590 1.00 88.25 82 GLY A CA 1
ATOM 572 C C . GLY A 1 82 ? -2.587 15.125 -0.602 1.00 88.25 82 GLY A C 1
ATOM 573 O O . GLY A 1 82 ? -3.575 14.401 -0.570 1.00 88.25 82 GLY A O 1
ATOM 574 N N . ASP A 1 83 ? -1.762 15.178 -1.650 1.00 87.06 83 ASP A N 1
ATOM 575 C CA . ASP A 1 83 ? -2.104 14.669 -2.994 1.00 87.06 83 ASP A CA 1
ATOM 576 C C . ASP A 1 83 ? -2.022 13.142 -3.168 1.00 87.06 83 ASP A C 1
ATOM 578 O O . ASP A 1 83 ? -2.278 12.620 -4.252 1.00 87.06 83 ASP A O 1
ATOM 582 N N . GLY A 1 84 ? -1.617 12.405 -2.138 1.00 93.44 84 GLY A N 1
ATOM 583 C CA . GLY A 1 84 ? -1.484 10.955 -2.217 1.00 93.44 84 GLY A CA 1
ATOM 584 C C . GLY A 1 84 ? -1.049 10.327 -0.903 1.00 93.44 84 GLY A C 1
ATOM 585 O O . GLY A 1 84 ? -0.440 10.980 -0.061 1.00 93.44 84 GLY A O 1
ATOM 586 N N . PHE A 1 85 ? -1.334 9.038 -0.751 1.00 96.06 85 PHE A N 1
ATOM 587 C CA . PHE A 1 85 ? -0.989 8.238 0.422 1.00 96.06 85 PHE A CA 1
ATOM 588 C C . PHE A 1 85 ? 0.490 7.830 0.517 1.00 96.06 85 PHE A C 1
ATOM 590 O O . PHE A 1 85 ? 0.907 7.313 1.548 1.00 96.06 85 PHE A O 1
ATOM 597 N N . LEU A 1 86 ? 1.296 8.099 -0.515 1.00 96.44 86 LEU A N 1
ATOM 598 C CA . LEU A 1 86 ? 2.762 8.014 -0.491 1.00 96.44 86 LEU A CA 1
ATOM 599 C C . LEU A 1 86 ? 3.353 9.342 -0.980 1.00 96.44 86 LEU A C 1
ATOM 601 O O . LEU A 1 86 ? 2.650 10.158 -1.578 1.00 96.44 86 LEU A O 1
ATOM 605 N N . ASP A 1 87 ? 4.644 9.551 -0.749 1.00 94.25 87 ASP A N 1
ATOM 606 C CA . ASP A 1 87 ? 5.418 10.664 -1.301 1.00 94.25 87 ASP A CA 1
ATOM 607 C C . ASP A 1 87 ? 6.423 10.178 -2.365 1.00 94.25 87 ASP A C 1
ATOM 609 O O . ASP A 1 87 ? 6.381 9.027 -2.812 1.00 94.25 87 ASP A O 1
ATOM 613 N N . GLY A 1 88 ? 7.337 11.066 -2.769 1.00 93.19 88 GLY A N 1
ATOM 614 C CA . GLY A 1 88 ? 8.409 10.755 -3.718 1.00 93.19 88 GLY A CA 1
ATOM 615 C C . GLY A 1 88 ? 9.469 9.790 -3.187 1.00 93.19 88 GLY A C 1
ATOM 616 O O . GLY A 1 88 ? 10.161 9.164 -3.990 1.00 93.19 88 GLY A O 1
ATOM 617 N N . SER A 1 89 ? 9.584 9.644 -1.865 1.00 91.88 89 SER A N 1
ATOM 618 C CA . SER A 1 89 ? 10.427 8.620 -1.240 1.00 91.88 89 SER A CA 1
ATOM 619 C C . SER A 1 89 ? 9.770 7.245 -1.380 1.00 91.88 89 SER A C 1
ATOM 621 O O . SER A 1 89 ? 10.439 6.262 -1.703 1.00 91.88 89 SER A O 1
ATOM 623 N N . GLY A 1 90 ? 8.446 7.211 -1.192 1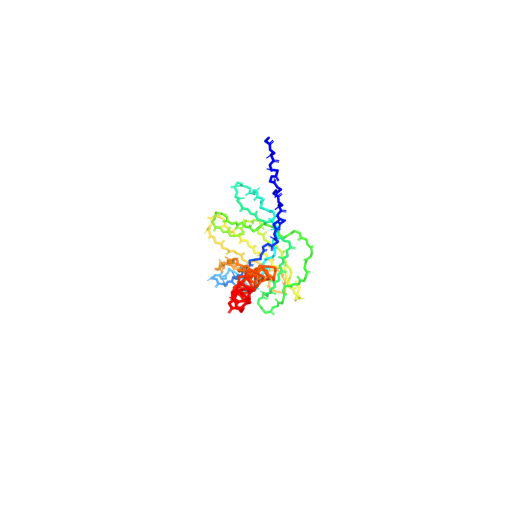.00 94.19 90 GLY A N 1
ATOM 624 C CA . GLY A 1 90 ? 7.598 6.036 -1.314 1.00 94.19 90 GLY A CA 1
ATOM 625 C C . GLY A 1 90 ? 8.042 4.878 -0.436 1.00 94.19 90 GLY A C 1
ATOM 626 O O . GLY A 1 90 ? 8.546 5.073 0.668 1.00 94.19 90 GLY A O 1
ATOM 627 N N . ILE A 1 91 ? 7.831 3.667 -0.945 1.00 95.06 91 ILE A N 1
ATOM 628 C CA . ILE A 1 91 ? 8.162 2.419 -0.266 1.00 95.06 91 ILE A CA 1
ATOM 629 C C . ILE A 1 91 ? 8.973 1.489 -1.161 1.00 95.06 91 ILE A C 1
ATOM 631 O O . ILE A 1 91 ? 8.890 1.532 -2.394 1.00 95.06 91 ILE A O 1
ATOM 635 N N . ARG A 1 92 ? 9.717 0.591 -0.515 1.00 94.88 92 ARG A N 1
ATOM 636 C CA . ARG A 1 92 ? 10.474 -0.483 -1.157 1.00 94.88 92 ARG A CA 1
ATOM 637 C C . ARG A 1 92 ? 10.210 -1.809 -0.456 1.00 94.88 92 ARG A C 1
ATOM 639 O O . ARG A 1 92 ? 10.298 -1.885 0.765 1.00 94.88 92 ARG A O 1
ATOM 646 N N . PHE A 1 93 ? 9.941 -2.851 -1.229 1.00 94.94 93 PHE A N 1
ATOM 647 C CA . PHE A 1 93 ? 9.760 -4.210 -0.722 1.00 94.94 93 PHE A CA 1
ATOM 648 C C . PHE A 1 93 ? 10.160 -5.235 -1.784 1.00 94.94 93 PHE A C 1
ATOM 650 O O . PHE A 1 93 ? 10.355 -4.896 -2.950 1.00 94.94 93 PHE A O 1
ATOM 657 N N . PHE A 1 94 ? 10.284 -6.496 -1.381 1.00 94.69 94 PHE A N 1
ATOM 658 C CA . PHE A 1 94 ? 10.571 -7.598 -2.294 1.00 94.69 94 PHE A CA 1
ATOM 659 C C . PHE A 1 94 ? 9.352 -8.502 -2.425 1.00 94.69 94 PHE A C 1
ATOM 661 O O . PHE A 1 94 ? 8.586 -8.660 -1.479 1.00 94.69 94 PHE A O 1
ATOM 668 N N . THR A 1 95 ? 9.173 -9.114 -3.588 1.00 95.69 95 THR A N 1
ATOM 669 C CA . THR A 1 95 ? 8.259 -10.258 -3.732 1.00 95.69 95 THR A CA 1
ATOM 670 C C . THR A 1 95 ? 8.986 -11.563 -3.394 1.00 95.69 95 THR A C 1
ATOM 672 O O . THR A 1 95 ? 10.212 -11.611 -3.482 1.00 95.69 95 THR A O 1
ATOM 675 N N . GLU A 1 96 ? 8.262 -12.641 -3.093 1.00 95.81 96 GLU A N 1
ATOM 676 C CA . GLU A 1 96 ? 8.837 -13.979 -2.863 1.00 95.81 96 GLU A CA 1
ATOM 677 C C . GLU A 1 96 ? 9.637 -14.495 -4.070 1.00 95.81 96 GLU A C 1
ATOM 679 O O . GLU A 1 96 ? 10.630 -15.197 -3.908 1.00 95.81 96 GLU A O 1
ATOM 684 N N . SER A 1 97 ? 9.281 -14.061 -5.283 1.00 94.56 97 SER A N 1
ATOM 685 C CA . SER A 1 97 ? 10.051 -14.323 -6.511 1.00 94.56 97 SER A CA 1
ATOM 686 C C . SER A 1 97 ? 11.355 -13.506 -6.625 1.00 94.56 97 SER A C 1
ATOM 688 O O . SER A 1 97 ? 11.995 -13.512 -7.675 1.00 94.56 97 SER A O 1
ATOM 690 N N . GLY A 1 98 ? 11.742 -12.745 -5.595 1.00 93.44 98 GLY A N 1
ATOM 691 C CA . GLY A 1 98 ? 12.991 -11.973 -5.545 1.00 93.44 98 GLY A CA 1
ATOM 692 C C . GLY A 1 98 ? 12.979 -10.635 -6.296 1.00 93.44 98 GLY A C 1
ATOM 693 O O . GLY A 1 98 ? 14.021 -10.000 -6.431 1.00 93.44 98 GLY A O 1
ATOM 694 N N . ILE A 1 99 ? 11.823 -10.188 -6.795 1.00 94.69 99 ILE A N 1
ATOM 695 C CA . ILE A 1 99 ? 11.680 -8.889 -7.475 1.00 94.69 99 ILE A CA 1
ATOM 696 C C . ILE A 1 99 ? 11.667 -7.752 -6.442 1.00 94.69 99 ILE A C 1
ATOM 698 O O . ILE A 1 99 ? 10.816 -7.761 -5.555 1.00 94.69 99 ILE A O 1
ATOM 702 N N . ASP A 1 100 ? 12.558 -6.767 -6.591 1.00 95.38 100 ASP A N 1
ATOM 703 C CA . ASP A 1 100 ? 12.554 -5.494 -5.848 1.00 95.38 100 ASP A CA 1
ATOM 704 C C . ASP A 1 100 ? 11.497 -4.569 -6.455 1.00 95.38 100 ASP A C 1
ATOM 706 O O . ASP A 1 100 ? 11.540 -4.275 -7.651 1.00 95.38 100 ASP A O 1
ATOM 710 N N . VAL A 1 101 ? 10.548 -4.120 -5.643 1.00 95.75 101 VAL A N 1
ATOM 711 C CA . VAL A 1 101 ? 9.448 -3.246 -6.042 1.00 95.75 101 VAL A CA 1
ATOM 712 C C . VAL A 1 101 ? 9.582 -1.925 -5.304 1.00 95.75 101 VAL A C 1
ATOM 714 O O . VAL A 1 101 ? 9.665 -1.885 -4.076 1.00 95.75 101 VAL A O 1
ATOM 717 N N . ARG A 1 102 ? 9.555 -0.827 -6.061 1.00 96.38 102 ARG A N 1
ATOM 718 C CA . ARG A 1 102 ? 9.495 0.535 -5.528 1.00 96.38 102 ARG A CA 1
ATOM 719 C C . ARG A 1 102 ? 8.200 1.182 -5.960 1.00 96.38 102 ARG A C 1
ATOM 721 O O . ARG A 1 102 ? 7.953 1.293 -7.160 1.00 96.38 102 ARG A O 1
ATOM 728 N N . PHE A 1 103 ? 7.416 1.622 -4.990 1.00 97.12 103 PHE A N 1
ATOM 729 C CA . PHE A 1 103 ? 6.109 2.222 -5.209 1.00 97.12 103 PHE A CA 1
ATOM 730 C C . PHE A 1 103 ? 6.068 3.594 -4.543 1.00 97.12 103 PHE A C 1
ATOM 732 O O . PHE A 1 103 ? 6.357 3.711 -3.357 1.00 97.12 103 PHE A O 1
ATOM 739 N N . PHE A 1 104 ? 5.793 4.640 -5.317 1.00 97.19 104 PHE A N 1
ATOM 740 C CA . PHE A 1 104 ? 5.924 6.022 -4.858 1.00 97.19 104 PHE A CA 1
ATOM 741 C C . PHE A 1 104 ? 5.016 6.964 -5.649 1.00 97.19 104 PHE A C 1
ATOM 743 O O . PHE A 1 104 ? 4.572 6.642 -6.755 1.00 97.19 104 PHE A O 1
ATOM 750 N N . GLN A 1 105 ? 4.759 8.143 -5.085 1.00 96.56 105 GLN A N 1
ATOM 751 C CA . GLN A 1 105 ? 4.009 9.214 -5.732 1.00 96.56 105 GLN A CA 1
ATOM 752 C C . GLN A 1 105 ? 4.988 10.243 -6.309 1.00 96.56 105 GLN A C 1
ATOM 754 O O . GLN A 1 105 ? 5.880 10.736 -5.627 1.00 96.56 105 GLN A O 1
ATOM 759 N N . GLN A 1 106 ? 4.856 10.559 -7.594 1.00 93.75 106 GLN A N 1
ATOM 760 C CA . GLN A 1 106 ? 5.625 11.614 -8.245 1.00 93.75 106 GLN A CA 1
ATOM 761 C C . GLN A 1 106 ? 4.864 12.933 -8.162 1.00 93.75 106 GLN A C 1
ATOM 763 O O . GLN A 1 106 ? 4.030 13.232 -9.020 1.00 93.75 106 GLN A O 1
ATOM 768 N N . SER A 1 107 ? 5.189 13.739 -7.152 1.00 84.31 107 SER A N 1
ATOM 769 C CA . SER A 1 107 ? 4.511 15.011 -6.880 1.00 84.31 107 SER A CA 1
ATOM 770 C C . SER A 1 107 ? 4.565 15.995 -8.049 1.00 84.31 107 SER A C 1
ATOM 772 O O . SER A 1 107 ? 3.585 16.687 -8.297 1.00 84.31 107 SER A O 1
ATOM 774 N N . SER A 1 108 ? 5.647 16.001 -8.834 1.00 87.06 108 SER A N 1
ATOM 775 C CA . SER A 1 108 ? 5.796 16.879 -10.006 1.00 87.06 108 SER A CA 1
ATOM 776 C C . SER A 1 108 ? 4.713 16.681 -11.070 1.00 87.06 108 SER A C 1
ATOM 778 O O . SER A 1 108 ? 4.426 17.602 -11.829 1.00 87.06 108 SER A O 1
ATOM 780 N N . ASN A 1 109 ? 4.126 15.483 -11.138 1.00 85.88 109 ASN A N 1
ATOM 781 C CA . ASN A 1 109 ? 3.148 15.114 -12.157 1.00 85.88 109 ASN A CA 1
ATOM 782 C C . ASN A 1 109 ? 1.829 14.619 -11.541 1.00 85.88 109 ASN A C 1
ATOM 784 O O . ASN A 1 109 ? 0.924 14.268 -12.291 1.00 85.88 109 ASN A O 1
ATOM 788 N N . GLY A 1 110 ? 1.728 14.549 -10.208 1.00 90.94 110 GLY A N 1
ATOM 789 C CA . GLY A 1 110 ? 0.551 14.055 -9.490 1.00 90.94 110 GLY A CA 1
ATOM 790 C C . GLY A 1 110 ? 0.215 12.583 -9.758 1.00 90.94 110 GLY A C 1
ATOM 791 O O . GLY A 1 110 ? -0.947 12.203 -9.663 1.00 90.94 110 GLY A O 1
ATOM 792 N N . ARG A 1 111 ? 1.196 11.752 -10.139 1.00 94.75 111 ARG A N 1
ATOM 793 C CA . ARG A 1 111 ? 0.966 10.351 -10.546 1.00 94.75 111 ARG A CA 1
ATOM 794 C C . ARG A 1 111 ? 1.720 9.372 -9.673 1.00 94.75 111 ARG A C 1
ATOM 796 O O . ARG A 1 111 ? 2.848 9.638 -9.262 1.00 94.75 111 ARG A O 1
ATOM 803 N N . TYR A 1 112 ? 1.145 8.195 -9.479 1.00 97.94 112 TYR A N 1
ATOM 804 C CA . TYR A 1 112 ? 1.868 7.083 -8.888 1.00 97.94 112 TYR A CA 1
ATOM 805 C C . TYR A 1 112 ? 2.745 6.383 -9.913 1.00 97.94 112 TYR A C 1
ATOM 807 O O . TYR A 1 112 ? 2.418 6.284 -11.100 1.00 97.94 112 TYR A O 1
ATOM 815 N N . ARG A 1 113 ? 3.875 5.869 -9.435 1.00 97.62 113 ARG A N 1
ATOM 816 C CA . ARG A 1 113 ? 4.809 5.100 -10.242 1.00 97.62 113 ARG A CA 1
ATOM 817 C C . ARG A 1 113 ? 5.260 3.858 -9.496 1.00 97.62 113 ARG A C 1
ATOM 819 O O . ARG A 1 113 ? 5.550 3.901 -8.301 1.00 97.62 113 ARG A O 1
ATOM 826 N N . VAL A 1 114 ? 5.356 2.766 -10.244 1.00 97.69 114 VAL A N 1
ATOM 827 C CA . VAL A 1 114 ? 5.920 1.505 -9.773 1.00 97.69 114 VAL A CA 1
ATOM 828 C C . VAL A 1 114 ? 7.097 1.143 -10.655 1.00 97.69 114 VAL A C 1
ATOM 830 O O . VAL A 1 114 ? 6.978 1.062 -11.881 1.00 97.69 114 VAL A O 1
ATOM 833 N N . ASN A 1 115 ? 8.236 0.919 -10.013 1.00 97.25 115 ASN A N 1
ATOM 834 C CA . ASN A 1 115 ? 9.424 0.379 -10.649 1.00 97.25 115 ASN A CA 1
ATOM 835 C C . ASN A 1 115 ? 9.693 -1.009 -10.086 1.00 97.25 115 ASN A C 1
ATOM 837 O O . ASN A 1 115 ? 9.645 -1.198 -8.871 1.00 97.25 115 ASN A O 1
ATOM 841 N N . THR A 1 116 ? 10.027 -1.954 -10.958 1.00 96.62 116 THR A N 1
ATOM 842 C CA . THR A 1 116 ? 10.498 -3.273 -10.539 1.00 96.62 116 THR A CA 1
ATOM 843 C C . THR A 1 116 ? 11.916 -3.517 -11.025 1.00 96.62 116 THR A C 1
ATOM 845 O O . THR A 1 116 ? 12.281 -3.116 -12.132 1.00 96.62 116 THR A O 1
ATOM 848 N N . PHE A 1 117 ? 12.711 -4.197 -10.204 1.00 95.12 117 PHE A N 1
ATOM 849 C CA . PHE A 1 117 ? 14.070 -4.617 -10.526 1.00 95.12 117 PHE A CA 1
ATOM 850 C C . PHE A 1 117 ? 14.188 -6.125 -10.270 1.00 95.12 117 PHE A C 1
ATOM 852 O O . PHE A 1 117 ? 13.777 -6.628 -9.227 1.00 95.12 117 PHE A O 1
ATOM 859 N N . GLY A 1 118 ? 14.690 -6.861 -11.260 1.00 87.50 118 GLY A N 1
ATOM 860 C CA . GLY A 1 118 ? 14.696 -8.324 -11.294 1.00 87.50 118 GLY A CA 1
ATOM 861 C C . GLY A 1 118 ? 14.932 -8.824 -12.721 1.00 87.50 118 GLY A C 1
ATOM 862 O O . GLY A 1 118 ? 15.477 -8.084 -13.538 1.00 87.50 118 GLY A O 1
ATOM 863 N N . ALA A 1 119 ? 14.488 -10.047 -13.039 1.00 74.31 119 ALA A N 1
ATOM 864 C CA . ALA A 1 119 ? 14.739 -10.699 -14.336 1.00 74.31 119 ALA A CA 1
ATOM 865 C C . ALA A 1 119 ? 14.346 -9.843 -15.558 1.00 74.31 119 ALA A C 1
ATOM 867 O O . ALA A 1 119 ? 15.035 -9.860 -16.573 1.00 74.31 119 ALA A O 1
ATOM 868 N N . PHE A 1 120 ? 13.281 -9.047 -15.441 1.00 76.81 120 PHE A N 1
ATOM 869 C CA . PHE A 1 120 ? 12.920 -8.019 -16.413 1.00 76.81 120 PHE A CA 1
ATOM 870 C C . PHE A 1 120 ? 12.465 -6.781 -15.643 1.00 76.81 120 PHE A C 1
ATOM 872 O O . PHE A 1 120 ? 11.344 -6.742 -15.134 1.00 76.81 120 PHE A O 1
ATOM 879 N N . GLY A 1 121 ? 13.350 -5.793 -15.502 1.00 91.31 121 GLY A N 1
ATOM 880 C CA . GLY A 1 121 ? 12.993 -4.532 -14.860 1.00 91.31 121 GLY A CA 1
ATOM 881 C C . GLY A 1 121 ? 11.846 -3.839 -15.599 1.00 91.31 121 GLY A C 1
ATOM 882 O O . GLY A 1 121 ? 11.752 -3.912 -16.827 1.00 91.31 121 GLY A O 1
ATOM 883 N N . SER A 1 122 ? 10.968 -3.169 -14.862 1.00 96.31 122 SER A N 1
ATOM 884 C CA . SER A 1 122 ? 9.845 -2.436 -15.449 1.00 96.31 122 SER A CA 1
ATOM 885 C C . SER A 1 122 ? 9.649 -1.083 -14.789 1.00 96.31 122 SER A C 1
ATOM 887 O O . SER A 1 122 ? 10.083 -0.848 -13.658 1.00 96.31 122 SER A O 1
ATOM 889 N N . SER A 1 123 ? 8.971 -0.193 -15.505 1.00 97.19 123 SER A N 1
ATOM 890 C CA . SER A 1 123 ? 8.537 1.080 -14.961 1.00 97.19 123 SER A CA 1
ATOM 891 C C . SER A 1 123 ? 7.187 1.466 -15.535 1.00 97.19 123 SER A C 1
ATOM 893 O O . SER A 1 123 ? 7.011 1.528 -16.753 1.00 97.19 123 SER A O 1
ATOM 895 N N . ASN A 1 124 ? 6.239 1.726 -14.643 1.00 97.56 124 ASN A N 1
ATOM 896 C CA . ASN A 1 124 ? 4.851 1.987 -14.989 1.00 97.56 124 ASN A CA 1
ATOM 897 C C . ASN A 1 124 ? 4.358 3.199 -14.213 1.00 97.56 124 ASN A C 1
ATOM 899 O O . ASN A 1 124 ? 4.563 3.276 -13.001 1.00 97.56 124 ASN A O 1
ATOM 903 N N . PHE A 1 125 ? 3.667 4.107 -14.894 1.00 97.81 125 PHE A N 1
ATOM 904 C CA . PHE A 1 125 ? 2.691 4.930 -14.199 1.00 97.81 125 PHE A CA 1
ATOM 905 C C . PHE A 1 125 ? 1.464 4.076 -13.900 1.00 97.81 125 PHE A C 1
ATOM 907 O O . PHE A 1 125 ? 1.026 3.287 -14.746 1.00 97.81 125 PHE A O 1
ATOM 914 N N . VAL A 1 126 ? 0.946 4.220 -12.687 1.00 97.88 126 VAL A N 1
ATOM 915 C CA . VAL A 1 126 ? -0.155 3.407 -12.179 1.00 97.88 126 VAL A CA 1
ATOM 916 C C . VAL A 1 126 ? -1.254 4.299 -11.622 1.00 97.88 126 VAL A C 1
ATOM 918 O O . VAL A 1 126 ? -0.972 5.362 -11.066 1.00 97.88 126 VAL A O 1
ATOM 921 N N . SER A 1 127 ? -2.488 3.828 -11.744 1.00 97.31 127 SER A N 1
ATOM 922 C CA . SER A 1 127 ? -3.592 4.305 -10.923 1.00 97.31 127 SER A CA 1
ATOM 923 C C . SER A 1 127 ? -3.469 3.595 -9.590 1.00 97.31 127 SER A C 1
ATOM 925 O O . SER A 1 127 ? -3.253 2.381 -9.588 1.00 97.31 127 SER A O 1
ATOM 927 N N . ALA A 1 128 ? -3.545 4.320 -8.479 1.00 97.62 128 ALA A N 1
ATOM 928 C CA . ALA A 1 128 ? -3.435 3.707 -7.169 1.00 97.62 128 ALA A CA 1
ATOM 929 C C . ALA A 1 128 ? -4.404 4.321 -6.170 1.00 97.62 128 ALA A C 1
ATOM 931 O O . ALA A 1 128 ? -4.605 5.537 -6.142 1.00 97.62 128 ALA A O 1
ATOM 932 N N . SER A 1 129 ? -4.932 3.467 -5.306 1.00 96.88 129 SER A N 1
ATOM 933 C CA . SER A 1 129 ? -5.802 3.843 -4.201 1.00 96.88 129 SER A CA 1
ATOM 934 C C . SER A 1 129 ? -5.345 3.186 -2.913 1.00 96.88 129 SER A C 1
ATOM 936 O O . SER A 1 129 ? -4.680 2.149 -2.907 1.00 96.88 129 SER A O 1
ATOM 938 N N . ALA A 1 130 ? -5.711 3.824 -1.806 1.00 96.44 130 ALA A N 1
ATOM 939 C CA . ALA A 1 130 ? -5.651 3.210 -0.499 1.00 96.44 130 ALA A CA 1
ATOM 940 C C . ALA A 1 130 ? -6.897 3.579 0.301 1.00 96.44 130 ALA A C 1
ATOM 942 O O . ALA A 1 130 ? -7.393 4.702 0.216 1.00 96.44 130 ALA A O 1
ATOM 943 N N . THR A 1 131 ? -7.434 2.629 1.057 1.00 94.50 131 THR A N 1
ATOM 944 C CA . THR A 1 131 ? -8.638 2.820 1.874 1.00 94.50 131 THR A CA 1
ATOM 945 C C . THR A 1 131 ? -8.449 2.144 3.220 1.00 94.50 131 THR A C 1
ATOM 947 O O . THR A 1 131 ? -7.933 1.024 3.289 1.00 94.50 131 THR A O 1
ATOM 950 N N . ALA A 1 132 ? -8.857 2.828 4.290 1.00 91.56 132 ALA A N 1
ATOM 951 C CA . ALA A 1 132 ? -8.813 2.284 5.641 1.00 91.56 132 ALA A CA 1
ATOM 952 C C . ALA A 1 132 ? -9.621 0.980 5.715 1.00 91.56 132 ALA A C 1
ATOM 954 O O . ALA A 1 132 ? -10.760 0.914 5.245 1.00 91.56 132 ALA A O 1
ATOM 955 N N . VAL A 1 133 ? -9.029 -0.057 6.303 1.00 86.94 133 VAL A N 1
ATOM 956 C CA . VAL A 1 133 ? -9.750 -1.277 6.661 1.00 86.94 133 VAL A CA 1
ATOM 957 C C . VAL A 1 133 ? -10.655 -0.906 7.828 1.00 86.94 133 VAL A C 1
ATOM 959 O O . VAL A 1 133 ? -10.164 -0.514 8.883 1.00 86.94 133 VAL A O 1
ATOM 962 N N . GLY A 1 134 ? -11.972 -0.972 7.622 1.00 75.31 134 GLY A N 1
ATOM 963 C CA . GLY A 1 134 ? -12.938 -0.631 8.662 1.00 75.31 134 GLY A CA 1
ATOM 964 C C . GLY A 1 134 ? -12.674 -1.437 9.930 1.00 75.31 134 GLY A C 1
ATOM 965 O O . GLY A 1 134 ? -12.595 -2.666 9.882 1.00 75.31 134 GLY A O 1
ATOM 966 N N . GLU A 1 135 ? -12.533 -0.741 11.054 1.00 67.06 135 GLU A N 1
ATOM 967 C CA . GLU A 1 135 ? -12.373 -1.377 12.353 1.00 67.06 135 GLU A CA 1
ATOM 968 C C . GLU A 1 135 ? -13.642 -2.179 12.656 1.00 67.06 135 GLU A C 1
ATOM 970 O O . GLU A 1 135 ? -14.743 -1.636 12.785 1.00 67.06 135 GLU A O 1
ATOM 975 N N . VAL A 1 136 ? -13.506 -3.503 12.727 1.00 68.94 136 VAL A N 1
ATOM 976 C CA . VAL A 1 136 ? -14.571 -4.346 13.266 1.00 68.94 136 VAL A CA 1
ATOM 977 C C . VAL A 1 136 ? -14.689 -3.980 14.745 1.00 68.94 136 VAL A C 1
ATOM 979 O O . VAL A 1 136 ? -13.673 -4.069 15.437 1.00 68.94 136 VAL A O 1
ATOM 982 N N . PRO A 1 137 ? -15.875 -3.576 15.253 1.00 66.56 137 PRO A N 1
ATOM 983 C CA . PRO A 1 137 ? -16.017 -3.204 16.652 1.00 66.56 137 PRO A CA 1
ATOM 984 C C . PRO A 1 137 ? -15.494 -4.340 17.518 1.00 66.56 137 PRO A C 1
ATOM 986 O O . PRO A 1 137 ? -15.930 -5.484 17.363 1.00 66.56 137 PRO A O 1
ATOM 989 N N . GLU A 1 138 ? -14.525 -4.027 18.373 1.00 77.00 138 GLU A N 1
ATOM 990 C CA . GLU A 1 138 ? -13.785 -5.051 19.092 1.00 77.00 138 GLU A CA 1
ATOM 991 C C . GLU A 1 138 ? -14.731 -5.939 19.925 1.00 77.00 138 GLU A C 1
ATOM 993 O O . GLU A 1 138 ? -15.795 -5.481 20.367 1.00 77.00 138 GLU A O 1
ATOM 998 N N . PRO A 1 139 ? -14.353 -7.201 20.218 1.00 76.25 139 PRO A N 1
ATOM 999 C CA . PRO A 1 139 ? -15.160 -8.104 21.043 1.00 76.25 139 PRO A CA 1
ATOM 1000 C C . PRO A 1 139 ? -15.580 -7.494 22.389 1.00 76.25 139 PRO A C 1
ATOM 1002 O O . PRO A 1 139 ? -16.641 -7.825 22.916 1.00 76.25 139 PRO A O 1
ATOM 1005 N N . ALA A 1 140 ? -14.784 -6.565 22.930 1.00 79.12 140 ALA A N 1
ATOM 1006 C CA . ALA A 1 140 ? -15.115 -5.803 24.129 1.00 79.12 140 ALA A CA 1
ATOM 1007 C C . ALA A 1 140 ? -16.321 -4.868 23.928 1.00 79.12 140 ALA A C 1
ATOM 1009 O O . ALA A 1 140 ? -17.192 -4.801 24.795 1.00 79.12 140 ALA A O 1
ATOM 1010 N N . SER A 1 141 ? -16.433 -4.194 22.780 1.00 80.19 141 SER A N 1
ATOM 1011 C CA . SER A 1 141 ? -17.599 -3.367 22.448 1.00 80.19 141 SER A CA 1
ATOM 1012 C C . SER A 1 141 ? -18.862 -4.219 22.349 1.00 80.19 141 SER A C 1
ATOM 1014 O O . SER A 1 141 ? -19.912 -3.831 22.864 1.00 80.19 141 SER A O 1
ATOM 1016 N N . TRP A 1 142 ? -18.755 -5.420 21.771 1.00 88.00 142 TRP A N 1
ATOM 1017 C CA . TRP A 1 142 ? -19.871 -6.367 21.710 1.00 88.00 142 TRP A CA 1
ATOM 1018 C C . TRP A 1 142 ? -20.248 -6.852 23.106 1.00 88.00 142 TRP A C 1
ATOM 1020 O O . TRP A 1 142 ? -21.427 -6.867 23.458 1.00 88.00 142 TRP A O 1
ATOM 1030 N N . ALA A 1 143 ? -19.252 -7.180 23.929 1.00 85.62 143 ALA A N 1
ATOM 1031 C CA . ALA A 1 143 ? -19.468 -7.571 25.312 1.00 85.62 143 ALA A CA 1
ATOM 1032 C C . ALA A 1 143 ? -20.173 -6.463 26.106 1.00 85.62 143 ALA A C 1
ATOM 1034 O O . ALA A 1 143 ? -21.138 -6.754 26.805 1.00 85.62 143 ALA A O 1
ATOM 1035 N N . MET A 1 144 ? -19.783 -5.195 25.953 1.00 87.19 144 MET A N 1
ATOM 1036 C CA . MET A 1 144 ? -20.449 -4.066 26.616 1.00 87.19 144 MET A CA 1
ATOM 1037 C C . MET A 1 144 ? -21.894 -3.884 26.138 1.00 87.19 144 MET A C 1
ATOM 1039 O O . MET A 1 144 ? -22.781 -3.631 26.955 1.00 87.19 144 MET A O 1
ATOM 1043 N N . MET A 1 145 ? -22.165 -4.085 24.844 1.00 88.94 145 MET A N 1
ATOM 1044 C CA . MET A 1 145 ? -23.527 -4.055 24.298 1.00 88.94 145 MET A CA 1
ATOM 1045 C C . MET A 1 145 ? -24.394 -5.188 24.868 1.00 88.94 145 MET A C 1
ATOM 1047 O O . MET A 1 145 ? -25.541 -4.962 25.269 1.00 88.94 145 MET A O 1
ATOM 1051 N N . ILE A 1 146 ? -23.832 -6.397 24.959 1.00 90.69 146 ILE A N 1
ATOM 1052 C CA . ILE A 1 146 ? -24.494 -7.578 25.526 1.00 90.69 146 ILE A CA 1
ATOM 1053 C C . ILE A 1 146 ? -24.730 -7.392 27.027 1.00 90.69 146 ILE A C 1
ATOM 1055 O O . ILE A 1 146 ? -25.833 -7.653 27.503 1.00 90.69 146 ILE A O 1
ATOM 1059 N N . ILE A 1 147 ? -23.738 -6.898 27.770 1.00 92.75 147 ILE A N 1
ATOM 1060 C CA . ILE A 1 147 ? -23.843 -6.620 29.207 1.00 92.75 147 ILE A CA 1
ATOM 1061 C C . ILE A 1 147 ? -24.903 -5.547 29.461 1.00 92.75 147 ILE A C 1
ATOM 1063 O O . ILE A 1 147 ? -25.779 -5.756 30.298 1.00 92.75 147 ILE A O 1
ATOM 1067 N N . GLY A 1 148 ? -24.881 -4.434 28.720 1.00 90.81 148 GLY A N 1
ATOM 1068 C CA . GLY A 1 148 ? -25.879 -3.370 28.845 1.00 90.81 148 GLY A CA 1
ATOM 1069 C C . GLY A 1 148 ? -27.297 -3.880 28.577 1.00 90.81 148 GLY A C 1
ATOM 1070 O O . GLY A 1 148 ? -28.205 -3.668 29.384 1.00 90.81 148 GLY A O 1
ATOM 1071 N N . SER A 1 149 ? -27.474 -4.646 27.499 1.00 93.12 149 SER A N 1
ATOM 1072 C CA . SER A 1 149 ? -28.763 -5.257 27.151 1.00 93.12 149 SER A CA 1
ATOM 1073 C C . SER A 1 149 ? -29.221 -6.274 28.203 1.00 93.12 149 SER A C 1
ATOM 1075 O O . SER A 1 149 ? -30.388 -6.294 28.605 1.00 93.12 149 SER A O 1
ATOM 1077 N N . GLY A 1 150 ? -28.292 -7.097 28.694 1.00 92.75 150 GLY A N 1
ATOM 1078 C CA . GLY A 1 150 ? -28.528 -8.095 29.733 1.00 92.75 150 GLY A CA 1
ATOM 1079 C C . GLY A 1 150 ? -28.919 -7.472 31.072 1.00 92.75 150 GLY A C 1
ATOM 1080 O O . GLY A 1 150 ? -29.856 -7.949 31.711 1.00 92.75 150 GLY A O 1
ATOM 1081 N N . LEU A 1 151 ? -28.272 -6.373 31.469 1.00 95.00 151 LEU A N 1
ATOM 1082 C CA . LEU A 1 151 ? -28.594 -5.622 32.684 1.00 95.00 151 LEU A CA 1
ATOM 1083 C C . LEU A 1 151 ? -29.994 -5.006 32.617 1.00 95.00 151 LEU A C 1
ATOM 1085 O O . LEU A 1 151 ? -30.768 -5.162 33.562 1.00 95.00 151 LEU A O 1
ATOM 1089 N N . ILE A 1 152 ? -30.353 -4.369 31.497 1.00 93.81 152 ILE A N 1
ATOM 1090 C CA . ILE A 1 152 ? -31.691 -3.787 31.301 1.00 93.81 152 ILE A CA 1
ATOM 1091 C C . ILE A 1 152 ? -32.762 -4.888 31.362 1.00 93.81 152 ILE A C 1
ATOM 1093 O O . ILE A 1 152 ? -33.736 -4.782 32.115 1.00 93.81 152 ILE A O 1
ATOM 1097 N N . GLY A 1 153 ? -32.562 -5.989 30.627 1.00 92.19 153 GLY A N 1
ATOM 1098 C CA . GLY A 1 153 ? -33.461 -7.145 30.648 1.00 92.19 153 GLY A CA 1
ATOM 1099 C C . GLY A 1 153 ? -33.577 -7.801 32.030 1.00 92.19 153 GLY A C 1
ATOM 1100 O O . GLY A 1 153 ? -34.678 -8.151 32.470 1.00 92.19 153 GLY A O 1
ATOM 1101 N N . GLY A 1 154 ? -32.455 -7.933 32.739 1.00 91.94 154 GLY A N 1
ATOM 1102 C CA . GLY A 1 154 ? -32.385 -8.470 34.097 1.00 91.94 154 GLY A CA 1
ATOM 1103 C C . GLY A 1 154 ? -33.134 -7.604 35.110 1.00 91.94 154 GLY A C 1
ATOM 1104 O O . GLY A 1 154 ? -33.965 -8.119 35.860 1.00 91.94 154 GLY A O 1
ATOM 1105 N N . ALA A 1 155 ? -32.925 -6.286 35.080 1.00 90.81 155 ALA A N 1
ATOM 1106 C CA . ALA A 1 155 ? -33.596 -5.336 35.965 1.00 90.81 155 ALA A CA 1
ATOM 1107 C C . ALA A 1 155 ? -35.125 -5.335 35.773 1.00 90.81 155 ALA A C 1
ATOM 1109 O O . ALA A 1 155 ? -35.878 -5.331 36.754 1.00 90.81 155 ALA A O 1
ATOM 1110 N N . MET A 1 156 ? -35.604 -5.411 34.524 1.00 90.19 156 MET A N 1
ATOM 1111 C CA . MET A 1 156 ? -37.039 -5.523 34.227 1.00 90.19 156 MET A CA 1
ATOM 1112 C C . MET A 1 156 ? -37.653 -6.815 34.783 1.00 90.19 156 MET A C 1
ATOM 1114 O O . MET A 1 156 ? -38.753 -6.785 35.341 1.00 90.19 156 MET A O 1
ATOM 1118 N N . ARG A 1 157 ? -36.948 -7.951 34.672 1.00 87.56 157 ARG A N 1
ATOM 1119 C CA . ARG A 1 157 ? -37.412 -9.224 35.251 1.00 87.56 157 ARG A CA 1
ATOM 1120 C C . ARG A 1 157 ? -37.406 -9.200 36.776 1.00 87.56 157 ARG A C 1
ATOM 1122 O O . ARG A 1 157 ? -38.343 -9.720 37.378 1.00 87.56 157 ARG A O 1
ATOM 1129 N N . TYR A 1 158 ? -36.404 -8.581 37.397 1.00 87.06 158 TYR A N 1
ATOM 1130 C CA . TYR A 1 158 ? -36.324 -8.482 38.854 1.00 87.06 158 TYR A CA 1
ATOM 1131 C C . TYR A 1 158 ? -37.503 -7.689 39.444 1.00 87.06 158 TYR A C 1
ATOM 1133 O O . TYR A 1 158 ? -38.174 -8.187 40.346 1.00 87.06 158 TYR A O 1
ATOM 1141 N N . ARG A 1 159 ? -37.846 -6.523 38.870 1.00 80.50 159 ARG A N 1
ATOM 1142 C CA . ARG A 1 159 ? -38.992 -5.701 39.324 1.00 80.50 159 ARG A CA 1
ATOM 1143 C C . ARG A 1 159 ? -40.342 -6.421 39.251 1.00 80.50 159 ARG A C 1
ATOM 1145 O O . ARG A 1 159 ? -41.203 -6.191 40.094 1.00 80.50 159 ARG A O 1
ATOM 1152 N N . ARG A 1 160 ? -40.549 -7.295 38.260 1.00 79.38 160 ARG A N 1
ATOM 1153 C CA . ARG A 1 160 ? -41.797 -8.074 38.151 1.00 79.38 160 ARG A CA 1
ATOM 1154 C C . ARG A 1 160 ? -41.965 -9.079 39.293 1.00 79.38 160 ARG A C 1
ATOM 1156 O O . ARG A 1 160 ? -43.092 -9.332 39.702 1.00 79.38 160 ARG A O 1
ATOM 1163 N N . ARG A 1 161 ? -40.869 -9.634 39.823 1.00 76.50 161 ARG A N 1
ATOM 1164 C CA . ARG A 1 161 ? -40.927 -10.609 40.924 1.00 76.50 161 ARG A CA 1
ATOM 1165 C C . ARG A 1 161 ? -41.306 -9.949 42.247 1.00 76.50 161 ARG A C 1
ATOM 1167 O O . ARG A 1 161 ? -42.117 -10.502 42.975 1.00 76.50 161 ARG A O 1
ATOM 1174 N N . THR A 1 162 ? -40.788 -8.757 42.533 1.00 67.31 162 THR A N 1
ATOM 1175 C CA . THR A 1 162 ? -41.154 -8.005 43.745 1.00 67.31 162 THR A CA 1
ATOM 1176 C C . THR A 1 162 ? -42.600 -7.512 43.722 1.00 67.31 162 THR A C 1
ATOM 1178 O O . THR A 1 162 ? -43.260 -7.556 44.755 1.00 67.31 162 THR A O 1
ATOM 1181 N N . ALA A 1 163 ? -43.133 -7.122 42.559 1.00 62.00 163 ALA A N 1
ATOM 1182 C CA . ALA A 1 163 ? -44.540 -6.725 42.438 1.00 62.00 163 ALA A CA 1
ATOM 1183 C C . ALA A 1 163 ? -45.527 -7.885 42.688 1.00 62.00 163 ALA A C 1
ATOM 1185 O O . ALA A 1 163 ? -46.593 -7.660 43.248 1.00 62.00 163 ALA A O 1
ATOM 1186 N N . ALA A 1 164 ? -45.172 -9.119 42.313 1.00 57.81 164 ALA A N 1
ATOM 1187 C CA . ALA A 1 164 ? -46.015 -10.296 42.545 1.00 57.81 164 ALA A CA 1
ATOM 1188 C C . ALA A 1 164 ? -46.016 -10.770 44.012 1.00 57.81 164 ALA A C 1
ATOM 1190 O O . ALA A 1 164 ? -46.996 -11.353 44.458 1.00 57.81 164 ALA A O 1
ATOM 1191 N N . VAL A 1 165 ? -44.940 -10.512 44.767 1.00 58.44 165 VAL A N 1
ATOM 1192 C CA . VAL A 1 165 ? -44.836 -10.872 46.197 1.00 58.44 165 VAL A CA 1
ATOM 1193 C C . VAL A 1 165 ? -45.551 -9.858 47.102 1.00 58.44 165 VAL A C 1
ATOM 1195 O O . VAL A 1 165 ? -45.971 -10.213 48.193 1.00 58.44 165 VAL A O 1
ATOM 1198 N N . ALA A 1 166 ? -45.741 -8.614 46.654 1.00 55.41 166 ALA A N 1
ATOM 1199 C CA . ALA A 1 166 ? -46.407 -7.562 47.431 1.00 55.41 166 ALA A CA 1
ATOM 1200 C C . ALA A 1 166 ? -47.953 -7.616 47.402 1.00 55.41 166 ALA A C 1
ATOM 1202 O O . ALA A 1 166 ? -48.595 -6.764 48.008 1.00 55.41 166 ALA A O 1
ATOM 1203 N N . LEU A 1 167 ? -48.548 -8.570 46.678 1.00 54.94 167 LEU A N 1
ATOM 1204 C CA . LEU A 1 167 ? -49.999 -8.697 46.469 1.00 54.94 167 LEU A CA 1
ATOM 1205 C C . LEU A 1 167 ? -50.592 -9.964 47.122 1.00 54.94 167 LEU A C 1
ATOM 1207 O O . LEU A 1 167 ? -51.665 -10.408 46.718 1.00 54.94 167 LEU A O 1
ATOM 1211 N N . ALA A 1 168 ? -49.889 -10.540 48.103 1.00 44.50 168 ALA A N 1
ATOM 1212 C CA . ALA A 1 168 ? -50.305 -11.709 48.883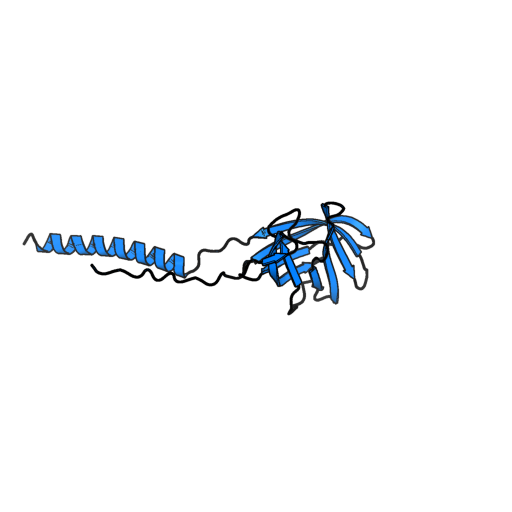 1.00 44.50 168 ALA A CA 1
ATOM 1213 C C . ALA A 1 168 ? -50.493 -11.357 50.363 1.00 44.50 168 ALA A C 1
ATOM 1215 O O . ALA A 1 168 ? -49.667 -10.572 50.885 1.00 44.50 168 ALA A O 1
#

Organism: NCBI:txid1070431

Radius of gyration: 25.14 Å; chains: 1; bounding box: 65×34×69 Å

pLDDT: mean 86.64, std 15.17, range [38.03, 98.0]

Secondary structure (DSSP, 8-state):
----------PPPPPPEEEEEEEEEEEEESS---EEEEEEEEEEEEEETTEEEEEEEEEEEEETTEEBPP--S---EEESSSS-SS-SS-EEEEBTT--EEEEEEETTTTEEEEEEESSS-EEEEEEEEEEE---PPPHHHHHHHHHHHHHHHHHHHHHHHHHHHTT-